Protein AF-A0A9W9F7W7-F1 (afdb_monomer)

pLDDT: mean 73.17, std 14.05, range [43.47, 94.06]

InterPro domains:
  IPR036259 MFS transporter superfamily [G3DSA:1.20.1250.20] (5-147)
  IPR036259 MFS transporter superfamily [SSF103473] (7-140)

Radius of gyration: 24.0 Å; Cα contacts (8 Å, |Δi|>4): 26; chains: 1; bounding box: 56×37×64 Å

Sequence (147 aa):
MKSKYLGLVGNMFPCQWMFIVFGALTVLIGISPWWILPETPVRCTWLNERERIISVQCLRDNRTGVKKNHHKKEQVLEALTNYRVWMLLFAVFCHNLTNSLQTNFGIIIEGFGYNTYQLVLLQIPVGAIMAVSMIIINFFLSSNWGQ

Solvent-accessible surface area (backbone atoms only — not comparable to full-atom values): 8990 Å² total; per-residue (Å²): 145,81,83,78,82,70,75,83,63,68,102,64,56,74,66,57,55,52,52,51,55,54,48,53,51,50,51,57,58,66,51,47,46,78,78,73,54,59,98,38,80,89,61,43,89,88,57,54,77,70,56,43,52,53,52,53,52,51,38,61,72,68,63,60,64,77,85,66,96,62,91,55,66,63,60,55,54,52,50,72,71,34,67,69,50,54,52,50,52,52,54,50,51,54,50,52,52,53,52,54,51,64,69,47,49,59,59,57,48,42,73,74,73,49,58,74,69,61,52,56,60,56,48,52,59,53,52,51,52,52,54,53,50,50,52,53,52,51,53,52,49,53,73,73,66,72,122

Foldseek 3Di:
DPPPVPPPPPPDDPVVVVCVVVVVVVVVVVVVCVVVPDPDLVPDPPDDPVRSVVVVVVCVVVVVDDPDVDPDVVVVVVLVPDPVNVVVVVVVVVVVVVVVVVVCVLVVVVVVVDDSVVSVVVVVVVVVVVVVVVVVVVVVCCVPVVD

Mean predicted aligned error: 13.55 Å

Organism: NCBI:txid1131581

Secondary structure (DSSP, 8-state):
--SSSSSSS-S--HHHHHHHHHHHHHHHHHHHHHHH--SSTTT-SSS-HHHHHHHHHHHHHTT-----SS--HHHHHHHHH-HHHHHHHHHHHHHHHHHHHHHHHHHHHHHTT--HHHHHHHHHHHHHHHHHHHHHHHHHHHHHH--

Structure (mmCIF, N/CA/C/O backbone):
data_AF-A0A9W9F7W7-F1
#
_entry.id   AF-A0A9W9F7W7-F1
#
loop_
_atom_site.group_PDB
_atom_site.id
_atom_site.type_symbol
_atom_site.label_atom_id
_atom_site.label_alt_id
_atom_site.label_comp_id
_atom_site.label_asym_id
_atom_site.label_entity_id
_atom_site.label_seq_id
_atom_site.pdbx_PDB_ins_code
_atom_site.Cartn_x
_atom_site.Cartn_y
_atom_site.Cartn_z
_atom_site.occupancy
_atom_site.B_iso_or_equiv
_atom_site.auth_seq_id
_atom_site.auth_comp_id
_atom_site.auth_asym_id
_atom_site.auth_atom_id
_atom_site.pdbx_PDB_model_num
ATOM 1 N N . MET A 1 1 ? 13.216 -8.547 -42.375 1.00 43.94 1 MET A N 1
ATOM 2 C CA . MET A 1 1 ? 11.836 -8.801 -42.861 1.00 43.94 1 MET A CA 1
ATOM 3 C C . MET A 1 1 ? 10.764 -8.496 -41.785 1.00 43.94 1 MET A C 1
ATOM 5 O O . MET A 1 1 ? 9.799 -9.231 -41.664 1.00 43.94 1 MET A O 1
ATOM 9 N N . LYS A 1 2 ? 10.903 -7.406 -40.999 1.00 47.75 2 LYS A N 1
ATOM 10 C CA . LYS A 1 2 ? 9.986 -7.033 -39.887 1.00 47.75 2 LYS A CA 1
ATOM 11 C C . LYS A 1 2 ? 9.326 -5.649 -40.058 1.00 47.75 2 LYS A C 1
ATOM 13 O O . LYS A 1 2 ? 8.662 -5.164 -39.156 1.00 47.75 2 LYS A O 1
ATOM 18 N N . SER A 1 3 ? 9.517 -5.015 -41.217 1.00 50.88 3 SER A N 1
ATOM 19 C CA . SER A 1 3 ? 9.228 -3.586 -41.431 1.00 50.88 3 SER A CA 1
ATOM 20 C C . SER A 1 3 ? 7.843 -3.281 -42.024 1.00 50.88 3 SER A C 1
ATOM 22 O O . SER A 1 3 ? 7.540 -2.116 -42.243 1.00 50.88 3 SER A O 1
ATOM 24 N N . LYS A 1 4 ? 7.011 -4.286 -42.333 1.00 48.84 4 LYS A N 1
ATOM 25 C CA . LYS A 1 4 ? 5.758 -4.076 -43.094 1.00 48.84 4 LYS A CA 1
ATOM 26 C C . LYS A 1 4 ? 4.455 -4.250 -42.310 1.00 48.84 4 LYS A C 1
ATOM 28 O O . LYS A 1 4 ? 3.411 -3.885 -42.829 1.00 48.84 4 LYS A O 1
ATOM 33 N N . TYR A 1 5 ? 4.499 -4.718 -41.064 1.00 49.88 5 TYR A N 1
ATOM 34 C CA . TYR A 1 5 ? 3.297 -4.824 -40.217 1.00 49.88 5 TYR A CA 1
ATOM 35 C C . TYR A 1 5 ? 3.074 -3.588 -39.327 1.00 49.88 5 TYR A C 1
ATOM 37 O O . TYR A 1 5 ? 2.106 -3.522 -38.580 1.00 49.88 5 TYR A O 1
ATOM 45 N N . LEU A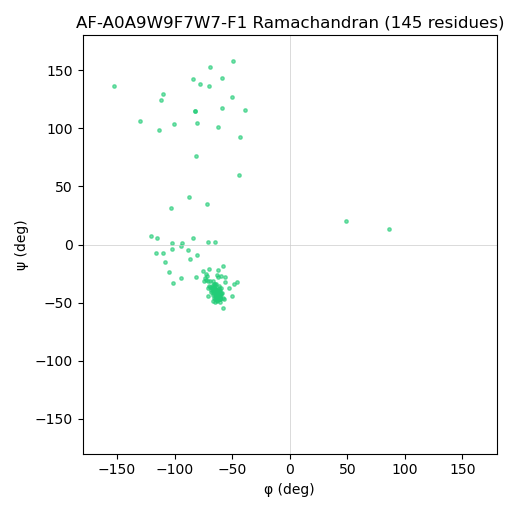 1 6 ? 3.956 -2.591 -39.440 1.00 54.19 6 LEU A N 1
ATOM 46 C CA . LEU A 1 6 ? 3.991 -1.366 -38.637 1.00 54.19 6 LEU A CA 1
ATOM 47 C C . LEU A 1 6 ? 3.425 -0.152 -39.408 1.00 54.19 6 LEU A C 1
ATOM 49 O O . LEU A 1 6 ? 3.931 0.955 -39.282 1.00 54.19 6 LEU A O 1
ATOM 53 N N . GLY A 1 7 ? 2.452 -0.379 -40.297 1.00 48.84 7 GLY A N 1
ATOM 54 C CA . GLY A 1 7 ? 1.859 0.658 -41.158 1.00 48.84 7 GLY A CA 1
ATOM 55 C C . GLY A 1 7 ? 0.370 0.930 -40.917 1.00 48.84 7 GLY A C 1
ATOM 56 O O . GLY A 1 7 ? -0.168 1.862 -41.499 1.00 48.84 7 GLY A O 1
ATOM 57 N N . LEU A 1 8 ? -0.302 0.131 -40.077 1.00 56.25 8 LEU A N 1
ATOM 58 C CA . LEU A 1 8 ? -1.730 0.301 -39.748 1.00 56.25 8 LEU A CA 1
ATOM 59 C C . LEU A 1 8 ? -1.967 0.815 -38.325 1.00 56.25 8 LEU A C 1
ATOM 61 O O . LEU A 1 8 ? -3.047 1.307 -38.014 1.00 56.25 8 LEU A O 1
ATOM 65 N N . VAL A 1 9 ? -0.946 0.744 -37.475 1.00 56.75 9 VAL A N 1
ATOM 66 C CA . VAL A 1 9 ? -0.945 1.380 -36.165 1.00 56.75 9 VAL A CA 1
ATOM 67 C C . VAL A 1 9 ? -0.138 2.654 -36.334 1.00 56.75 9 VAL A C 1
ATOM 69 O O . VAL A 1 9 ? 1.075 2.591 -36.521 1.00 56.75 9 VAL A O 1
ATOM 72 N N . GLY A 1 10 ? -0.835 3.789 -36.402 1.00 53.28 10 GLY A N 1
ATOM 73 C CA . GLY A 1 10 ? -0.240 5.102 -36.630 1.00 53.28 10 GLY A CA 1
ATOM 74 C C . GLY A 1 10 ? 0.942 5.377 -35.702 1.00 53.28 10 GLY A C 1
ATOM 75 O O . GLY A 1 10 ? 1.062 4.753 -34.654 1.00 53.28 10 GLY A O 1
ATOM 76 N N . ASN A 1 11 ? 1.792 6.308 -36.134 1.00 55.12 11 ASN A N 1
ATOM 77 C CA . ASN A 1 11 ? 3.006 6.869 -35.528 1.00 55.12 11 ASN A CA 1
ATOM 78 C C . ASN A 1 11 ? 2.904 7.214 -34.018 1.00 55.12 11 ASN A C 1
ATOM 80 O O . ASN A 1 11 ? 3.040 8.367 -33.618 1.00 55.12 11 ASN A O 1
ATOM 84 N N . MET A 1 12 ? 2.612 6.227 -33.178 1.00 57.16 12 MET A N 1
ATOM 85 C CA . MET A 1 12 ? 2.372 6.354 -31.751 1.00 57.16 12 MET A CA 1
ATOM 86 C C . MET A 1 12 ? 3.520 5.671 -31.031 1.00 57.16 12 MET A C 1
ATOM 88 O O . MET A 1 12 ? 3.824 4.499 -31.267 1.00 57.16 12 MET A O 1
ATOM 92 N N . PHE A 1 13 ? 4.175 6.424 -30.157 1.00 66.62 13 PHE A N 1
ATOM 93 C CA . PHE A 1 13 ? 5.291 5.921 -29.375 1.00 66.62 13 PHE A CA 1
ATOM 94 C C . PHE A 1 13 ? 4.833 4.716 -28.533 1.00 66.62 13 PHE A C 1
ATOM 96 O O . PHE A 1 13 ? 3.719 4.746 -28.000 1.00 66.62 13 PHE A O 1
ATOM 103 N N . PRO A 1 14 ? 5.675 3.681 -28.346 1.00 71.19 14 PRO A N 1
ATOM 104 C CA . PRO A 1 14 ? 5.346 2.511 -27.523 1.00 71.19 14 PRO A CA 1
ATOM 105 C C . PRO A 1 14 ? 4.773 2.872 -26.142 1.00 71.19 14 PRO A C 1
ATOM 107 O O . PRO A 1 14 ? 3.858 2.214 -25.652 1.00 71.19 14 PRO A O 1
ATOM 110 N N . CYS A 1 15 ? 5.240 3.978 -25.555 1.00 67.81 15 CYS A N 1
ATOM 111 C CA . CYS A 1 15 ? 4.757 4.494 -24.277 1.00 67.81 15 CYS A CA 1
ATOM 112 C C . CYS A 1 15 ? 3.264 4.862 -24.302 1.00 67.81 15 CYS A C 1
ATOM 114 O O . CYS A 1 15 ? 2.548 4.573 -23.349 1.00 67.81 15 CYS A O 1
ATOM 116 N N . GLN A 1 16 ? 2.765 5.455 -25.391 1.00 79.06 16 GLN A N 1
ATOM 117 C CA . GLN A 1 16 ? 1.356 5.857 -25.511 1.00 79.06 16 GLN A CA 1
ATOM 118 C C . GLN A 1 16 ? 0.427 4.639 -25.506 1.00 79.06 16 GLN A C 1
ATOM 120 O O . GLN A 1 16 ? -0.626 4.665 -24.874 1.00 79.06 16 GLN A O 1
ATOM 125 N N . TRP A 1 17 ? 0.850 3.547 -26.146 1.00 81.12 17 TRP A N 1
ATOM 126 C CA . TRP A 1 17 ? 0.110 2.287 -26.147 1.00 81.12 17 TRP A CA 1
ATOM 127 C C . TRP A 1 17 ? 0.003 1.669 -24.754 1.00 81.12 17 TRP A C 1
ATOM 129 O O . TRP A 1 17 ? -1.079 1.226 -24.369 1.00 81.12 17 TRP A O 1
ATOM 139 N N . MET A 1 18 ? 1.084 1.696 -23.968 1.00 80.38 18 MET A N 1
ATOM 140 C CA . MET A 1 18 ? 1.053 1.205 -22.586 1.00 80.38 18 MET A CA 1
ATOM 141 C C . MET A 1 18 ? 0.049 2.007 -21.745 1.00 80.38 18 MET A C 1
ATOM 143 O O . MET A 1 18 ? -0.805 1.414 -21.089 1.00 80.38 18 MET A O 1
ATOM 147 N N . PHE A 1 19 ? 0.067 3.341 -21.828 1.00 84.19 19 PHE A N 1
ATOM 148 C CA . PHE A 1 19 ? -0.879 4.183 -21.087 1.00 84.19 19 PHE A CA 1
ATOM 149 C C . PHE A 1 19 ? -2.343 3.935 -21.466 1.00 84.19 19 PHE A C 1
ATOM 151 O O . PHE A 1 19 ? -3.192 3.896 -20.579 1.00 84.19 19 PHE A O 1
ATOM 158 N N . ILE A 1 20 ? -2.650 3.733 -22.751 1.00 89.19 20 ILE A N 1
ATOM 159 C CA . ILE A 1 20 ? -4.026 3.468 -23.202 1.00 89.19 20 ILE A CA 1
ATOM 160 C C . ILE A 1 20 ? -4.530 2.129 -22.653 1.00 89.19 20 ILE A C 1
ATOM 162 O O . ILE A 1 20 ? -5.639 2.064 -22.123 1.00 89.19 20 ILE A O 1
ATOM 166 N N . VAL A 1 21 ? -3.718 1.070 -22.730 1.00 89.50 21 VAL A N 1
ATOM 167 C CA . VAL A 1 21 ? -4.109 -0.267 -22.257 1.00 89.50 21 VAL A CA 1
ATOM 168 C C . VAL A 1 21 ? -4.285 -0.287 -20.735 1.00 89.50 21 VAL A C 1
ATOM 170 O O . VAL A 1 21 ? -5.323 -0.734 -20.243 1.00 89.50 21 VAL A O 1
ATOM 173 N N . PHE A 1 22 ? -3.317 0.240 -19.979 1.00 90.00 22 PHE A N 1
ATOM 174 C CA . PHE A 1 22 ? -3.410 0.297 -18.516 1.00 90.00 22 PHE A CA 1
ATOM 175 C C . PHE A 1 22 ? -4.513 1.251 -18.039 1.00 90.00 22 PHE A C 1
ATOM 177 O O . PHE A 1 22 ? -5.212 0.946 -17.072 1.00 90.00 22 PHE A O 1
ATOM 184 N N . GLY A 1 23 ? -4.719 2.374 -18.731 1.00 90.56 23 GLY A N 1
ATOM 185 C CA . GLY A 1 23 ? -5.799 3.316 -18.441 1.00 90.56 23 GLY A CA 1
ATOM 186 C C . GLY A 1 23 ? -7.177 2.684 -18.630 1.00 90.56 23 GLY A C 1
ATOM 187 O O . GLY A 1 23 ? -8.006 2.746 -17.724 1.00 90.56 23 GLY A O 1
ATOM 188 N N . ALA A 1 24 ? -7.403 1.999 -19.754 1.00 92.75 24 ALA A N 1
ATOM 189 C CA . ALA A 1 24 ? -8.659 1.297 -20.014 1.00 92.75 24 ALA A CA 1
ATOM 190 C C . ALA A 1 24 ? -8.934 0.199 -18.973 1.00 92.75 24 ALA A C 1
ATOM 192 O O . ALA A 1 24 ? -10.044 0.113 -18.449 1.00 92.75 24 ALA A O 1
ATOM 193 N N . LEU A 1 25 ? -7.918 -0.592 -18.610 1.00 93.44 25 LEU A N 1
ATOM 194 C CA . LEU A 1 25 ? -8.041 -1.609 -17.564 1.00 93.44 25 LEU A CA 1
ATOM 195 C C . LEU A 1 25 ? -8.412 -0.989 -16.208 1.00 93.44 25 LEU A C 1
ATOM 197 O O . LEU A 1 25 ? -9.294 -1.493 -15.517 1.00 93.44 25 LEU A O 1
ATOM 201 N N . THR A 1 26 ? -7.779 0.128 -15.848 1.00 91.50 26 THR A N 1
ATOM 202 C CA . THR A 1 26 ? -8.046 0.827 -14.583 1.00 91.50 26 THR A CA 1
ATOM 203 C C . THR A 1 26 ? -9.468 1.380 -14.536 1.00 91.50 26 THR A C 1
ATOM 205 O O . THR A 1 26 ? -10.113 1.298 -13.496 1.00 91.50 26 THR A O 1
ATOM 208 N N . VAL A 1 27 ? -9.994 1.888 -15.655 1.00 92.62 27 VAL A N 1
ATOM 209 C CA . VAL A 1 27 ? -11.390 2.346 -15.752 1.00 92.62 27 VAL A CA 1
ATOM 210 C C . VAL A 1 27 ? -12.363 1.183 -15.553 1.00 92.62 27 VAL A C 1
ATOM 212 O O . VAL A 1 27 ? -13.307 1.312 -14.778 1.00 92.62 27 VAL A O 1
ATOM 215 N N . LEU A 1 28 ? -12.114 0.029 -16.178 1.00 91.00 28 LEU A N 1
ATOM 216 C CA . LEU A 1 28 ? -12.952 -1.164 -15.999 1.00 91.00 28 LEU A CA 1
ATOM 217 C C . LEU A 1 28 ? -12.954 -1.638 -14.542 1.00 91.00 28 LEU A C 1
ATOM 219 O O . LEU A 1 28 ? -14.016 -1.879 -13.965 1.00 91.00 28 LEU A O 1
ATOM 223 N N . ILE A 1 29 ? -11.770 -1.713 -13.928 1.00 89.25 29 ILE A N 1
ATOM 224 C CA . ILE A 1 29 ? -11.639 -2.081 -12.518 1.00 89.25 29 ILE A CA 1
ATOM 225 C C . ILE A 1 29 ? -12.306 -1.027 -11.635 1.00 89.25 29 ILE A C 1
ATOM 227 O O . ILE A 1 29 ? -13.017 -1.411 -10.723 1.00 89.25 29 ILE A O 1
ATOM 231 N N . GLY A 1 30 ? -12.160 0.270 -11.909 1.00 86.81 30 GLY A N 1
ATOM 232 C CA . GLY A 1 30 ? -12.754 1.356 -11.119 1.00 86.81 30 GLY A CA 1
ATOM 233 C C . GLY A 1 30 ? -14.279 1.474 -11.225 1.00 86.81 30 GLY A C 1
ATOM 234 O O . GLY A 1 30 ? -14.910 2.013 -10.318 1.00 86.81 30 GLY A O 1
ATOM 235 N N . ILE A 1 31 ? -14.888 0.938 -12.285 1.00 87.31 31 ILE A N 1
ATOM 236 C CA . ILE A 1 31 ? -16.349 0.841 -12.427 1.00 87.31 31 ILE A CA 1
ATOM 237 C C . ILE A 1 31 ? -16.897 -0.373 -11.659 1.00 87.31 31 ILE A C 1
ATOM 239 O O . ILE A 1 31 ? -18.023 -0.328 -11.169 1.00 87.31 31 ILE A O 1
ATOM 243 N N . SER A 1 32 ? -16.109 -1.438 -11.475 1.00 81.38 32 SER A N 1
ATOM 244 C CA . SER A 1 32 ? -16.574 -2.649 -10.778 1.00 81.38 32 SER A CA 1
ATOM 245 C C . SER A 1 32 ? -17.046 -2.442 -9.318 1.00 81.38 32 SER A C 1
ATOM 247 O O . SER A 1 32 ? -18.071 -3.027 -8.957 1.00 81.38 32 SER A O 1
ATOM 249 N N . PRO A 1 33 ? -16.437 -1.568 -8.479 1.00 79.19 33 PRO A N 1
ATOM 250 C CA . PRO A 1 33 ? -16.925 -1.281 -7.135 1.00 79.19 33 PRO A CA 1
ATOM 251 C C . PRO A 1 33 ? -18.315 -0.658 -7.114 1.00 79.19 33 PRO A C 1
ATOM 253 O O . PRO A 1 33 ? -19.037 -0.891 -6.155 1.00 79.19 33 PRO A O 1
ATOM 256 N N . TRP A 1 34 ? -18.727 0.074 -8.155 1.00 71.44 34 TRP A N 1
ATOM 257 C CA . TRP A 1 34 ? -20.081 0.639 -8.216 1.00 71.44 34 TRP A CA 1
ATOM 258 C C . TRP A 1 34 ? -21.165 -0.441 -8.256 1.00 71.44 34 TRP A C 1
ATOM 260 O O . TRP A 1 34 ? -22.289 -0.196 -7.829 1.00 71.44 34 TRP A O 1
ATOM 270 N N . TRP A 1 35 ? -20.835 -1.634 -8.755 1.00 68.75 35 TRP A N 1
ATOM 271 C CA . TRP A 1 35 ? -21.754 -2.770 -8.800 1.00 68.75 35 TRP A CA 1
ATOM 272 C C . TRP A 1 35 ? -21.607 -3.698 -7.589 1.00 68.75 35 TRP A C 1
ATOM 274 O O . TRP A 1 35 ? -22.580 -4.336 -7.192 1.00 68.75 35 TRP A O 1
ATOM 284 N N . ILE A 1 36 ? -20.409 -3.782 -6.999 1.00 67.06 36 ILE A N 1
ATOM 285 C CA . ILE A 1 36 ? -20.075 -4.783 -5.970 1.00 67.06 36 ILE A CA 1
ATOM 286 C C . ILE A 1 36 ? -20.103 -4.202 -4.543 1.00 67.06 36 ILE A C 1
ATOM 288 O O . ILE A 1 36 ? -20.460 -4.915 -3.606 1.00 67.06 36 ILE A O 1
ATOM 292 N N . LEU A 1 37 ? -19.751 -2.925 -4.346 1.00 64.06 37 LEU A N 1
ATOM 293 C CA . LEU A 1 37 ? -19.583 -2.302 -3.027 1.00 64.06 37 LEU A CA 1
ATOM 294 C C . LEU A 1 37 ? -20.647 -1.216 -2.763 1.00 64.06 37 LEU A C 1
ATOM 296 O O . LEU A 1 37 ? -20.479 -0.065 -3.164 1.00 64.06 37 LEU A O 1
ATOM 300 N N . PRO A 1 38 ? -21.729 -1.523 -2.029 1.00 59.06 38 PRO A N 1
ATOM 301 C CA . PRO A 1 38 ? -22.594 -0.492 -1.472 1.00 59.06 38 PRO A CA 1
ATOM 302 C C . PRO A 1 38 ? -21.867 0.251 -0.342 1.00 59.06 38 PRO A C 1
ATOM 304 O O . PRO A 1 38 ? -21.243 -0.347 0.532 1.00 59.06 38 PRO A O 1
ATOM 307 N N . GLU A 1 39 ? -21.983 1.578 -0.339 1.00 56.88 39 GLU A N 1
ATOM 308 C CA . GLU A 1 39 ? -21.182 2.523 0.461 1.00 56.88 39 GLU A CA 1
ATOM 309 C C . GLU A 1 39 ? -21.367 2.429 1.987 1.00 56.88 39 GLU A C 1
ATOM 311 O O . GLU A 1 39 ? -20.826 3.225 2.757 1.00 56.88 39 GLU A O 1
ATOM 316 N N . THR A 1 40 ? -22.174 1.494 2.478 1.00 55.44 40 THR A N 1
ATOM 317 C CA . THR A 1 40 ? -22.411 1.313 3.908 1.00 55.44 40 THR A CA 1
ATOM 318 C C . THR A 1 40 ? -22.783 -0.147 4.174 1.00 55.44 40 THR A C 1
ATOM 320 O O . THR A 1 40 ? -23.647 -0.669 3.469 1.00 55.44 40 THR A O 1
ATOM 323 N N . PRO A 1 41 ? -22.249 -0.802 5.226 1.00 55.00 41 PRO A N 1
ATOM 324 C CA . PRO A 1 41 ? -22.648 -2.169 5.609 1.00 55.00 41 PRO A CA 1
ATOM 325 C C . PRO A 1 41 ? -24.155 -2.294 5.918 1.00 55.00 41 PRO A C 1
ATOM 327 O O . PRO A 1 41 ? -24.733 -3.378 5.864 1.00 55.00 41 PRO A O 1
ATOM 330 N N . VAL A 1 42 ? -24.816 -1.160 6.185 1.00 54.53 42 VAL A N 1
ATOM 331 C CA . VAL A 1 42 ? -26.271 -1.030 6.373 1.00 54.53 42 VAL A CA 1
ATOM 332 C C . VAL A 1 42 ? -27.045 -1.094 5.042 1.00 54.53 42 VAL A C 1
ATOM 334 O O . VAL A 1 42 ? -28.216 -1.450 5.032 1.00 54.53 42 VAL A O 1
ATOM 337 N N . ARG A 1 43 ? -26.401 -0.786 3.908 1.00 51.72 43 ARG A N 1
ATOM 338 C CA . ARG A 1 43 ? -26.965 -0.857 2.546 1.00 51.72 43 ARG A CA 1
ATOM 339 C C . ARG A 1 43 ? -26.507 -2.085 1.750 1.00 51.72 43 ARG A C 1
ATOM 341 O O . ARG A 1 43 ? -26.921 -2.231 0.604 1.00 51.72 43 ARG A O 1
ATOM 348 N N . CYS A 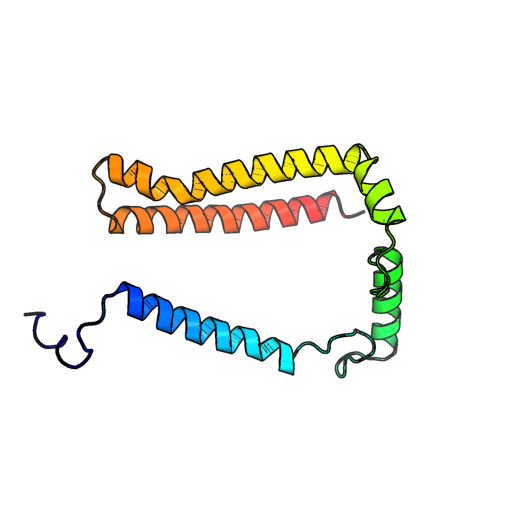1 44 ? -25.696 -2.975 2.330 1.00 57.25 44 CYS A N 1
ATOM 349 C CA . CYS A 1 44 ? -25.335 -4.239 1.686 1.00 57.25 44 CYS A CA 1
ATOM 350 C C . CYS A 1 44 ? -26.581 -5.078 1.387 1.00 57.25 44 CYS A C 1
ATOM 352 O O . CYS A 1 44 ? -27.271 -5.497 2.314 1.00 57.25 44 CYS A O 1
ATOM 354 N N . THR A 1 45 ? -26.836 -5.333 0.101 1.00 55.88 45 THR A N 1
ATOM 355 C CA . THR A 1 45 ? -27.907 -6.208 -0.409 1.00 55.88 45 THR A CA 1
ATOM 356 C C . THR A 1 45 ? -27.543 -7.696 -0.356 1.00 55.88 45 THR A C 1
ATOM 358 O O . THR A 1 45 ? -28.407 -8.538 -0.563 1.00 55.88 45 THR A O 1
ATOM 361 N N . TRP A 1 46 ? -26.281 -8.017 -0.052 1.00 59.28 46 TRP A N 1
ATOM 362 C CA . TRP A 1 46 ? -25.731 -9.378 -0.033 1.00 59.28 46 TRP A CA 1
ATOM 363 C C . TRP A 1 46 ? -25.572 -9.985 1.370 1.00 59.28 46 TRP A C 1
ATOM 365 O O . TRP A 1 46 ? -25.154 -11.132 1.480 1.00 59.28 46 TRP A O 1
ATOM 375 N N . LEU A 1 47 ? -25.863 -9.232 2.438 1.00 59.00 47 LEU A N 1
ATOM 376 C CA . LEU A 1 47 ? -25.559 -9.637 3.815 1.00 59.00 47 LEU A CA 1
ATOM 377 C C . LEU A 1 47 ? -26.838 -9.965 4.593 1.00 59.00 47 LEU A C 1
ATOM 379 O O . LEU A 1 47 ? -27.768 -9.157 4.625 1.00 59.00 47 LEU A O 1
ATOM 383 N N . ASN A 1 48 ? -26.867 -11.129 5.243 1.00 65.62 48 ASN A N 1
ATOM 384 C CA . ASN A 1 48 ? -27.997 -11.565 6.063 1.00 65.62 48 ASN A CA 1
ATOM 385 C C . ASN A 1 48 ? -28.105 -10.698 7.338 1.00 65.62 48 ASN A C 1
ATOM 387 O O . ASN A 1 48 ? -27.091 -10.209 7.842 1.00 65.62 48 ASN A O 1
ATOM 391 N N . GLU A 1 49 ? -29.303 -10.534 7.911 1.00 67.00 49 GLU A N 1
ATOM 392 C CA . GLU A 1 49 ? -29.539 -9.641 9.071 1.00 67.00 49 GLU A CA 1
ATOM 393 C C . GLU A 1 49 ? -28.578 -9.940 10.244 1.00 67.00 49 GLU A C 1
ATOM 395 O O . GLU A 1 49 ? -28.038 -9.038 10.886 1.00 67.00 49 GLU A O 1
ATOM 400 N N . ARG A 1 50 ? -28.282 -11.228 10.468 1.00 67.44 50 ARG A N 1
ATOM 401 C CA . ARG A 1 50 ? -27.359 -11.703 11.511 1.00 67.44 50 ARG A CA 1
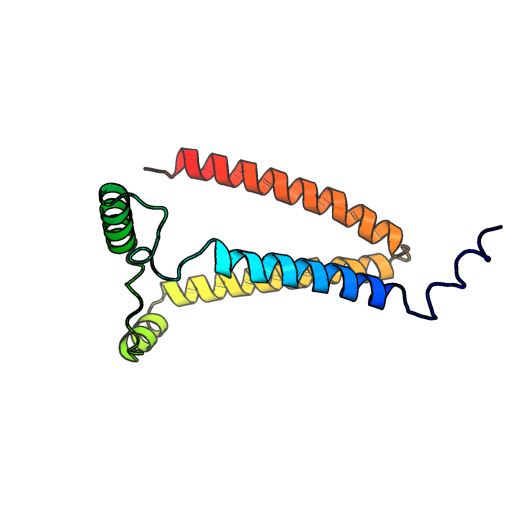ATOM 402 C C . ARG A 1 50 ? -25.899 -11.321 11.251 1.00 67.44 50 ARG A C 1
ATOM 404 O O . ARG A 1 50 ? -25.196 -10.931 12.178 1.00 67.44 50 ARG A O 1
ATOM 411 N N . GLU A 1 51 ? -25.442 -11.418 10.008 1.00 68.19 51 GLU A N 1
ATOM 412 C CA . GLU A 1 51 ? -24.072 -11.065 9.618 1.00 68.19 51 GLU A CA 1
ATOM 413 C C . GLU A 1 51 ? -23.855 -9.552 9.684 1.00 68.19 51 GLU A C 1
ATOM 415 O O . GLU A 1 51 ? -22.808 -9.098 10.143 1.00 68.19 51 GLU A O 1
ATOM 420 N N . ARG A 1 52 ? -24.884 -8.763 9.346 1.00 67.31 52 ARG A N 1
ATOM 421 C CA . ARG A 1 52 ? -24.864 -7.303 9.494 1.00 67.31 52 ARG A CA 1
ATOM 422 C C . ARG A 1 52 ? -24.638 -6.878 10.945 1.00 67.31 52 ARG A C 1
ATOM 424 O O . ARG A 1 52 ? -23.833 -5.980 11.186 1.00 67.31 52 ARG A O 1
ATOM 431 N N . ILE A 1 53 ? -25.292 -7.526 11.910 1.00 68.81 53 ILE A N 1
ATOM 432 C CA . ILE A 1 53 ? -25.119 -7.219 13.341 1.00 68.81 53 ILE A CA 1
ATOM 433 C C . ILE A 1 53 ? -23.685 -7.523 13.793 1.00 68.81 53 ILE A C 1
ATOM 435 O O . ILE A 1 53 ? -23.059 -6.688 14.446 1.00 68.81 53 ILE A O 1
ATOM 439 N N . ILE A 1 54 ? -23.139 -8.673 13.388 1.00 72.81 54 ILE A N 1
ATOM 440 C CA . ILE A 1 54 ? -21.766 -9.079 13.723 1.00 72.81 54 ILE A CA 1
ATOM 441 C C . ILE A 1 54 ? -20.749 -8.105 13.111 1.00 72.81 54 ILE A C 1
ATOM 443 O O . ILE A 1 54 ? -19.824 -7.673 13.797 1.00 72.81 54 ILE A O 1
ATOM 447 N N . SER A 1 55 ? -20.932 -7.686 11.854 1.00 66.69 55 SER A N 1
ATOM 448 C CA . SER A 1 55 ? -20.058 -6.695 11.216 1.00 66.69 55 SER A CA 1
ATOM 449 C C . SER A 1 55 ? -20.130 -5.327 11.896 1.00 66.69 55 SER A C 1
ATOM 451 O O . SER A 1 55 ? -19.098 -4.697 12.103 1.00 66.69 55 SER A O 1
ATOM 453 N N . VAL A 1 56 ? -21.319 -4.862 12.288 1.00 68.62 56 VAL A N 1
ATOM 454 C CA . VAL A 1 56 ? -21.479 -3.581 13.001 1.00 68.62 56 VAL A CA 1
ATOM 455 C C . VAL A 1 56 ? -20.836 -3.634 14.389 1.00 68.62 56 VAL A C 1
ATOM 457 O O . VAL A 1 56 ? -20.191 -2.669 14.801 1.00 68.62 56 VAL A O 1
ATOM 460 N N . GLN A 1 57 ? -20.962 -4.757 15.094 1.00 65.88 57 GLN A N 1
ATOM 461 C CA . GLN A 1 57 ? -20.310 -4.962 16.383 1.00 65.88 57 GLN A CA 1
ATOM 462 C C . GLN A 1 57 ? -18.783 -5.019 16.241 1.00 65.88 57 GLN A C 1
ATOM 464 O O . GLN A 1 57 ? -18.080 -4.321 16.962 1.00 65.88 57 GLN A O 1
ATOM 469 N N . CYS A 1 58 ? -18.270 -5.722 15.231 1.00 67.06 58 CYS A N 1
ATOM 470 C CA . CYS A 1 58 ? -16.844 -5.757 14.912 1.00 67.06 58 CYS A CA 1
ATOM 471 C C . CYS A 1 58 ? -16.291 -4.369 14.535 1.00 67.06 58 CYS A C 1
ATOM 473 O O . CYS A 1 58 ? -15.207 -3.988 14.968 1.00 67.06 58 CYS A O 1
ATOM 475 N N . LEU A 1 59 ? -17.041 -3.561 13.778 1.00 65.06 59 LEU A N 1
ATOM 476 C CA . LEU A 1 59 ? -16.658 -2.177 13.463 1.00 65.06 59 LEU A CA 1
ATOM 477 C C . LEU A 1 59 ? -16.624 -1.286 14.713 1.00 65.06 59 LEU A C 1
ATOM 479 O O . LEU A 1 59 ? -15.768 -0.407 14.831 1.00 65.06 59 LEU A O 1
ATOM 483 N N . ARG A 1 60 ? -17.539 -1.523 15.659 1.00 62.41 60 ARG A N 1
ATOM 484 C CA . ARG A 1 60 ? -17.554 -0.849 16.960 1.00 62.41 60 ARG A CA 1
ATOM 485 C C . ARG A 1 60 ? -16.339 -1.242 17.805 1.00 62.41 60 ARG A C 1
ATOM 487 O O . ARG A 1 60 ? -15.719 -0.356 18.394 1.00 62.41 60 ARG A O 1
ATOM 494 N N . ASP A 1 61 ? -15.975 -2.520 17.811 1.00 62.91 61 ASP A N 1
ATOM 495 C CA . ASP A 1 61 ? -14.837 -3.048 18.571 1.00 62.91 61 ASP A CA 1
ATOM 496 C C . ASP A 1 61 ? -13.487 -2.612 17.979 1.00 62.91 61 ASP A C 1
ATOM 498 O O . ASP A 1 61 ? -12.591 -2.207 18.718 1.00 62.91 61 ASP A O 1
ATOM 502 N N . ASN A 1 62 ? -13.369 -2.544 16.648 1.00 62.78 62 ASN A N 1
ATOM 503 C CA . ASN A 1 62 ? -12.181 -2.034 15.948 1.00 62.78 62 ASN A CA 1
ATOM 504 C C . ASN A 1 62 ? -11.990 -0.510 16.066 1.00 62.78 62 ASN A C 1
ATOM 506 O O . ASN A 1 62 ? -11.068 0.048 15.467 1.00 62.78 62 ASN A O 1
ATOM 510 N N . ARG A 1 63 ? -12.866 0.190 16.807 1.00 56.69 63 ARG A N 1
ATOM 511 C CA . ARG A 1 63 ? -12.862 1.654 17.002 1.00 56.69 63 ARG A CA 1
ATOM 512 C C . ARG A 1 63 ? -12.743 2.452 15.699 1.00 56.69 63 ARG A C 1
ATOM 514 O O . ARG A 1 63 ? -12.395 3.634 15.722 1.00 56.69 63 ARG A O 1
ATOM 521 N N . THR A 1 64 ? -13.064 1.842 14.562 1.00 54.56 64 THR A N 1
ATOM 522 C CA . THR A 1 64 ? -13.091 2.491 13.255 1.00 54.56 64 THR A CA 1
ATOM 523 C C . THR A 1 64 ? -14.428 3.209 13.186 1.00 54.56 64 THR A C 1
ATOM 525 O O . THR A 1 64 ? -15.422 2.707 12.670 1.00 54.56 64 THR A O 1
ATOM 528 N N . GLY A 1 65 ? -14.482 4.341 13.891 1.00 47.81 65 GLY A N 1
ATOM 529 C CA . GLY A 1 65 ? -15.708 5.068 14.168 1.00 47.81 65 GLY A CA 1
ATOM 530 C C . GLY A 1 65 ? -16.509 5.301 12.896 1.00 47.81 65 GLY A C 1
ATOM 531 O O . GLY A 1 65 ? -15.992 5.837 11.916 1.00 47.81 65 GLY A O 1
ATOM 532 N N . VAL A 1 66 ? -17.784 4.908 12.946 1.00 50.62 66 VAL A N 1
ATOM 533 C CA . VAL A 1 66 ? -18.821 5.274 11.979 1.00 50.62 66 VAL A CA 1
ATOM 534 C C . VAL A 1 66 ? -18.605 6.731 11.593 1.00 50.62 66 VAL A C 1
ATOM 536 O O . VAL A 1 66 ? -18.654 7.601 12.464 1.00 50.62 66 VAL A O 1
ATOM 539 N N . LYS A 1 67 ? -18.291 6.956 10.313 1.00 49.06 67 LYS A N 1
ATOM 540 C CA . LYS A 1 67 ? -17.909 8.234 9.701 1.00 49.06 67 LYS A CA 1
ATOM 541 C C . LYS A 1 67 ? -18.820 9.359 10.221 1.00 49.06 67 LYS A C 1
ATOM 543 O O . LYS A 1 67 ? -19.906 9.586 9.695 1.00 49.06 67 LYS A O 1
ATOM 548 N N . LYS A 1 68 ? -18.421 10.050 11.294 1.00 50.44 68 LYS A N 1
ATOM 549 C CA . LYS A 1 68 ? -19.129 11.242 11.768 1.00 50.44 68 LYS A CA 1
ATOM 550 C C . LYS A 1 68 ? -18.630 12.388 10.913 1.00 50.44 68 LYS A C 1
ATOM 552 O O . LYS A 1 68 ? -17.458 12.738 10.973 1.00 50.44 68 LYS A O 1
ATOM 557 N N . ASN A 1 69 ? -19.526 12.960 10.117 1.00 55.00 69 ASN A N 1
ATOM 558 C CA . ASN A 1 69 ? -19.239 14.026 9.159 1.00 55.00 69 ASN A CA 1
ATOM 559 C C . ASN A 1 69 ? -18.951 15.387 9.839 1.00 55.00 69 ASN A C 1
ATOM 561 O O . ASN A 1 69 ? -19.407 16.425 9.376 1.00 55.00 69 ASN A O 1
ATOM 565 N N . HIS A 1 70 ? -18.307 15.395 11.009 1.00 57.34 70 HIS A N 1
ATOM 566 C CA . HIS A 1 70 ? -17.975 16.585 11.791 1.00 57.34 70 HIS A CA 1
ATOM 567 C C . HIS A 1 70 ? -16.491 16.508 12.152 1.00 57.34 70 HIS A C 1
ATOM 569 O O . HIS A 1 70 ? -16.094 15.714 13.004 1.00 57.34 70 HIS A O 1
ATOM 575 N N . HIS A 1 71 ? -15.673 17.327 11.489 1.00 57.38 71 HIS A N 1
ATOM 576 C CA . HIS A 1 71 ? -14.250 17.470 11.789 1.00 57.38 71 HIS A CA 1
ATOM 577 C C . HIS A 1 71 ? -14.073 18.007 13.215 1.00 57.38 71 HIS A C 1
ATOM 579 O O . HIS A 1 71 ? -14.211 19.205 13.468 1.00 57.38 71 HIS A O 1
ATOM 585 N N . LYS A 1 72 ? -13.758 17.121 14.162 1.00 69.75 72 LYS A N 1
ATOM 586 C CA . LYS A 1 72 ? -13.401 17.520 15.522 1.00 69.75 72 LYS A CA 1
ATOM 587 C C . LYS A 1 72 ? -11.941 17.955 15.544 1.00 69.75 72 LYS A C 1
ATOM 589 O O . LYS A 1 72 ? -11.039 17.124 15.533 1.00 69.75 72 LYS A O 1
ATOM 594 N N . LYS A 1 73 ? -11.709 19.268 15.604 1.00 70.25 73 LYS A N 1
ATOM 595 C CA . LYS A 1 73 ? -10.363 19.857 15.742 1.00 70.25 73 LYS A CA 1
ATOM 596 C C . LYS A 1 73 ? -9.619 19.336 16.981 1.00 70.25 73 LYS A C 1
ATOM 598 O O . LYS A 1 73 ? -8.401 19.223 16.959 1.00 70.25 73 LYS A O 1
ATOM 603 N N . GLU A 1 74 ? -10.358 18.945 18.016 1.00 73.00 74 GLU A N 1
ATOM 604 C CA . GLU A 1 74 ? -9.829 18.305 19.225 1.00 73.00 74 GLU A CA 1
ATOM 605 C C . GLU A 1 74 ? -9.107 16.982 18.930 1.00 73.00 74 GLU A C 1
ATOM 607 O O . GLU A 1 74 ? -8.015 16.772 19.440 1.00 73.00 74 GLU A O 1
ATOM 612 N N . GLN A 1 75 ? -9.637 16.136 18.036 1.00 71.50 75 GLN A N 1
ATOM 613 C CA . GLN A 1 75 ? -8.984 14.871 17.661 1.00 71.50 75 GLN A CA 1
ATOM 614 C C . GLN A 1 75 ? -7.674 15.107 16.902 1.00 71.50 75 GLN A C 1
ATOM 616 O O . GLN A 1 75 ? -6.738 14.320 17.010 1.00 71.50 75 GLN A O 1
ATOM 621 N N . VAL A 1 76 ? -7.597 16.204 16.144 1.00 73.56 76 VAL A N 1
ATOM 622 C CA . VAL A 1 76 ? -6.376 16.599 15.432 1.00 73.56 76 VAL A CA 1
ATOM 623 C C . VAL A 1 76 ? -5.313 17.076 16.424 1.00 73.56 76 VAL A C 1
ATOM 625 O O . VAL A 1 76 ? -4.161 16.668 16.327 1.00 73.56 76 VAL A O 1
ATOM 628 N N . LEU A 1 77 ? -5.692 17.890 17.413 1.00 75.62 77 LEU A N 1
ATOM 629 C CA . LEU A 1 77 ? -4.778 18.360 18.462 1.00 75.62 77 LEU A CA 1
ATOM 630 C C . LEU A 1 77 ? -4.310 17.224 19.388 1.00 75.62 77 LEU A C 1
ATOM 632 O O . LEU A 1 77 ? -3.139 17.179 19.771 1.00 75.62 77 LEU A O 1
ATOM 636 N N . GLU A 1 78 ? -5.193 16.275 19.697 1.00 73.56 78 GLU A N 1
ATOM 637 C CA . GLU A 1 78 ? -4.864 15.079 20.475 1.00 73.56 78 GLU A CA 1
ATOM 638 C C . GLU A 1 78 ? -3.904 14.155 19.708 1.00 73.56 78 GLU A C 1
ATOM 640 O O . GLU A 1 78 ? -2.931 13.660 20.278 1.00 73.56 78 GLU A O 1
ATOM 645 N N . ALA A 1 79 ? -4.100 13.993 18.395 1.00 73.50 79 ALA A N 1
ATOM 646 C CA . ALA A 1 79 ? -3.183 13.239 17.543 1.00 73.50 79 ALA A CA 1
ATOM 647 C C . ALA A 1 79 ? -1.793 13.896 17.445 1.00 73.50 79 ALA A C 1
ATOM 649 O O . ALA A 1 79 ? -0.788 13.188 17.465 1.00 73.50 79 ALA A O 1
ATOM 650 N N . LEU A 1 80 ? -1.721 15.231 17.390 1.00 74.88 80 LEU A N 1
ATOM 651 C CA . LEU A 1 80 ? -0.454 15.973 17.318 1.00 74.88 80 LEU A CA 1
ATOM 652 C C . LEU A 1 80 ? 0.340 15.957 18.631 1.00 74.88 80 LEU A C 1
ATOM 654 O O . LEU A 1 80 ? 1.564 16.048 18.601 1.00 74.88 80 LEU A O 1
ATOM 658 N N . THR A 1 81 ? -0.322 15.819 19.779 1.00 76.94 81 THR A N 1
ATOM 659 C CA . THR A 1 81 ? 0.359 15.758 21.087 1.00 76.94 81 THR A CA 1
ATOM 660 C C . THR A 1 81 ? 0.799 14.332 21.447 1.00 76.94 81 THR A C 1
ATOM 662 O O . THR A 1 81 ? 1.592 14.120 22.364 1.00 76.94 81 THR A O 1
ATOM 665 N N . ASN A 1 82 ? 0.322 13.317 20.722 1.00 84.88 82 ASN A N 1
ATOM 666 C CA . ASN A 1 82 ? 0.600 11.924 21.045 1.00 84.88 82 ASN A CA 1
ATOM 667 C C . ASN A 1 82 ? 1.969 11.465 20.511 1.00 84.88 82 ASN A C 1
ATOM 669 O O . ASN A 1 82 ? 2.182 11.332 19.307 1.00 84.88 82 ASN A O 1
ATOM 673 N N . TYR A 1 83 ? 2.890 11.129 21.416 1.00 83.06 83 TYR A N 1
ATOM 674 C CA . TYR A 1 83 ? 4.236 10.649 21.077 1.00 83.06 83 TYR A CA 1
ATOM 675 C C . TYR A 1 83 ? 4.250 9.403 20.172 1.00 83.06 83 TYR A C 1
ATOM 677 O O . TYR A 1 83 ? 5.121 9.266 19.312 1.00 83.06 83 TYR A O 1
ATOM 685 N N . ARG A 1 84 ? 3.255 8.512 20.293 1.00 82.81 84 ARG A N 1
ATOM 686 C CA . ARG A 1 84 ? 3.153 7.322 19.429 1.00 82.81 84 ARG A CA 1
ATOM 687 C C . ARG A 1 84 ? 2.892 7.696 17.970 1.00 82.81 84 ARG A C 1
ATOM 689 O O . ARG A 1 84 ? 3.398 7.031 17.073 1.00 82.81 84 ARG A O 1
ATOM 696 N N . VAL A 1 85 ? 2.138 8.769 17.729 1.00 87.19 85 VAL A N 1
ATOM 697 C CA . VAL A 1 85 ? 1.858 9.267 16.374 1.00 87.19 85 VAL A CA 1
ATOM 698 C C . VAL A 1 85 ? 3.131 9.824 15.741 1.00 87.19 85 VAL A C 1
ATOM 700 O O . VAL A 1 85 ? 3.397 9.538 14.577 1.00 87.19 85 VAL A O 1
ATOM 703 N N . TRP A 1 86 ? 3.970 10.522 16.511 1.00 88.81 86 TRP A N 1
ATOM 704 C CA . TRP A 1 86 ? 5.275 10.998 16.042 1.00 88.81 86 TRP A CA 1
ATOM 705 C C . TRP A 1 86 ? 6.234 9.860 15.679 1.00 88.81 86 TRP A C 1
ATOM 707 O O . TRP A 1 86 ? 6.890 9.929 14.639 1.00 88.81 86 TRP A O 1
ATOM 717 N N . M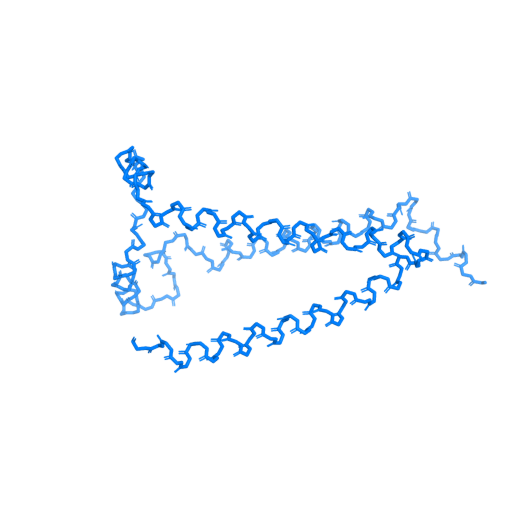ET A 1 87 ? 6.277 8.786 16.475 1.00 88.62 87 MET A N 1
ATOM 718 C CA . MET A 1 87 ? 7.056 7.593 16.121 1.00 88.62 87 MET A CA 1
ATOM 719 C C . MET A 1 87 ? 6.574 6.952 14.815 1.00 88.62 87 MET A C 1
ATOM 721 O O . MET A 1 87 ? 7.389 6.595 13.967 1.00 88.62 87 MET A O 1
ATOM 725 N N . LEU A 1 88 ? 5.255 6.815 14.640 1.00 89.19 88 LEU A N 1
ATOM 726 C CA . LEU A 1 88 ? 4.674 6.264 13.414 1.00 89.19 88 LEU A CA 1
ATOM 727 C C . LEU A 1 88 ? 4.977 7.152 12.204 1.00 89.19 88 LEU A C 1
ATOM 729 O O . LEU A 1 88 ? 5.334 6.634 11.151 1.00 89.19 88 LEU A O 1
ATOM 733 N N . LEU A 1 89 ? 4.899 8.476 12.361 1.00 91.00 89 LEU A N 1
ATOM 734 C CA . LEU A 1 89 ? 5.282 9.437 11.326 1.00 91.00 89 LEU A CA 1
ATOM 735 C C . LEU A 1 89 ? 6.732 9.239 10.888 1.00 91.00 89 LEU A C 1
ATOM 737 O O . LEU A 1 89 ? 7.003 9.166 9.692 1.00 91.00 89 LEU A O 1
ATOM 741 N N . PHE A 1 90 ? 7.651 9.096 11.844 1.00 92.81 90 PHE A N 1
ATOM 742 C CA . PHE A 1 90 ? 9.057 8.847 11.546 1.00 92.81 90 PHE A CA 1
ATOM 743 C C . PHE A 1 90 ? 9.271 7.495 10.851 1.00 92.81 90 PHE A C 1
ATOM 745 O O . PHE A 1 90 ? 9.968 7.424 9.841 1.00 92.81 90 PHE A O 1
ATOM 752 N N . ALA A 1 91 ? 8.614 6.433 11.323 1.00 92.50 91 ALA A N 1
ATOM 753 C CA . ALA A 1 91 ? 8.691 5.112 10.702 1.00 92.50 91 ALA A CA 1
ATOM 754 C C . ALA A 1 91 ? 8.179 5.125 9.250 1.00 92.50 91 ALA A C 1
ATOM 756 O O . ALA A 1 91 ? 8.829 4.592 8.349 1.00 92.50 91 ALA A O 1
ATOM 757 N N . VAL A 1 92 ? 7.043 5.782 9.004 1.00 93.31 92 VAL A N 1
ATOM 758 C CA . VAL A 1 92 ? 6.472 5.940 7.660 1.00 93.31 92 VAL A CA 1
ATOM 759 C C . VAL A 1 92 ? 7.369 6.816 6.788 1.00 93.31 92 VAL A C 1
ATOM 761 O O . VAL A 1 92 ? 7.554 6.514 5.611 1.00 93.31 92 VAL A O 1
ATOM 764 N N . PHE A 1 93 ? 7.972 7.867 7.339 1.00 93.50 93 PHE A N 1
ATOM 765 C CA . PHE A 1 93 ? 8.922 8.706 6.614 1.00 93.50 93 PHE A CA 1
ATOM 766 C C . PHE A 1 93 ? 10.143 7.901 6.145 1.00 93.50 93 PHE A C 1
ATOM 768 O O . PHE A 1 93 ? 10.468 7.916 4.956 1.00 93.50 93 PHE A O 1
ATOM 775 N N . CYS A 1 94 ? 10.762 7.122 7.037 1.00 94.06 94 CYS A N 1
ATOM 776 C CA . CYS A 1 94 ? 11.858 6.220 6.679 1.00 94.06 94 CYS A CA 1
ATOM 777 C C . CYS A 1 94 ? 11.434 5.194 5.617 1.00 94.06 94 CYS A C 1
ATOM 779 O O . CYS A 1 94 ? 12.173 4.959 4.664 1.00 94.06 94 CYS A O 1
ATOM 781 N N . HIS A 1 95 ? 10.229 4.631 5.732 1.00 92.25 95 HIS A N 1
ATOM 782 C CA . HIS A 1 95 ? 9.702 3.691 4.744 1.00 92.25 95 HIS A CA 1
ATOM 783 C C . HIS A 1 95 ? 9.554 4.318 3.346 1.00 92.25 95 HIS A C 1
ATOM 785 O O . HIS A 1 95 ? 9.962 3.720 2.349 1.00 92.25 95 HIS A O 1
ATOM 791 N N . ASN A 1 96 ? 9.019 5.540 3.261 1.00 91.81 96 ASN A N 1
ATOM 792 C CA . ASN A 1 96 ? 8.879 6.254 1.988 1.00 91.81 96 ASN A CA 1
ATOM 793 C C . ASN A 1 96 ? 10.239 6.593 1.360 1.00 91.81 96 ASN A C 1
ATOM 795 O O . ASN A 1 96 ? 10.385 6.541 0.135 1.00 91.81 96 ASN A O 1
ATOM 799 N N . LEU A 1 97 ? 11.253 6.884 2.181 1.00 91.12 97 LEU A N 1
ATOM 800 C CA . LEU A 1 97 ? 12.619 7.091 1.704 1.00 91.12 97 LEU A CA 1
ATOM 801 C C . LEU A 1 97 ? 13.170 5.818 1.042 1.00 91.12 97 LEU A C 1
ATOM 803 O O . LEU A 1 97 ? 13.692 5.880 -0.070 1.00 91.12 97 LEU A O 1
ATOM 807 N N . THR A 1 98 ? 12.989 4.652 1.668 1.00 89.50 98 THR A N 1
ATOM 808 C CA . THR A 1 98 ? 13.385 3.361 1.081 1.00 89.50 98 THR A CA 1
ATOM 809 C C . THR A 1 98 ? 12.629 3.064 -0.216 1.00 89.50 98 THR A C 1
ATOM 811 O O . THR A 1 98 ? 13.232 2.614 -1.189 1.00 89.50 98 THR A O 1
ATOM 814 N N . ASN A 1 99 ? 11.328 3.360 -0.272 1.00 88.12 99 ASN A N 1
ATOM 815 C CA . ASN A 1 99 ? 10.522 3.172 -1.482 1.00 88.12 99 ASN A CA 1
ATOM 816 C C . ASN A 1 99 ? 11.009 4.053 -2.653 1.00 88.12 99 ASN A C 1
ATOM 818 O O . ASN A 1 99 ? 11.113 3.598 -3.795 1.00 88.12 99 ASN A O 1
ATOM 822 N N . SER A 1 100 ? 11.399 5.293 -2.350 1.00 83.75 100 SER A N 1
ATOM 823 C CA . SER A 1 100 ? 11.972 6.217 -3.333 1.00 83.75 100 SER A CA 1
ATOM 824 C C . SER A 1 100 ? 13.291 5.689 -3.901 1.00 83.75 100 SER A C 1
ATOM 826 O O . SER A 1 100 ? 13.517 5.769 -5.108 1.00 83.75 100 SER A O 1
ATOM 828 N N . LEU A 1 101 ? 14.142 5.090 -3.063 1.00 83.50 101 LEU A N 1
ATOM 829 C CA . LEU A 1 101 ? 15.369 4.438 -3.521 1.00 83.50 101 LEU A CA 1
ATOM 830 C C . LEU A 1 101 ? 15.053 3.253 -4.440 1.00 83.50 101 LEU A C 1
ATOM 832 O O . LEU A 1 101 ? 15.602 3.210 -5.537 1.00 83.50 101 LEU A O 1
ATOM 836 N N . GLN A 1 102 ? 14.118 2.370 -4.050 1.00 81.56 102 GLN A N 1
ATOM 837 C CA . GLN A 1 102 ? 13.687 1.204 -4.845 1.00 81.56 102 GLN A CA 1
ATOM 838 C C . GLN A 1 102 ? 13.330 1.590 -6.291 1.00 81.56 102 GLN A C 1
ATOM 840 O O . GLN A 1 102 ? 13.751 0.932 -7.240 1.00 81.56 102 GLN A O 1
ATOM 845 N N . THR A 1 103 ? 12.593 2.689 -6.458 1.00 78.62 103 THR A N 1
ATOM 846 C CA . THR A 1 103 ? 12.131 3.169 -7.770 1.00 78.62 103 THR A CA 1
ATOM 847 C C . THR A 1 103 ? 13.277 3.696 -8.643 1.00 78.62 103 THR A C 1
ATOM 849 O O . THR A 1 103 ? 13.250 3.545 -9.863 1.00 78.62 103 THR A O 1
ATOM 852 N N . ASN A 1 104 ? 14.324 4.264 -8.037 1.00 78.62 104 ASN A N 1
ATOM 853 C CA . ASN A 1 104 ? 15.466 4.840 -8.752 1.00 78.62 104 ASN A CA 1
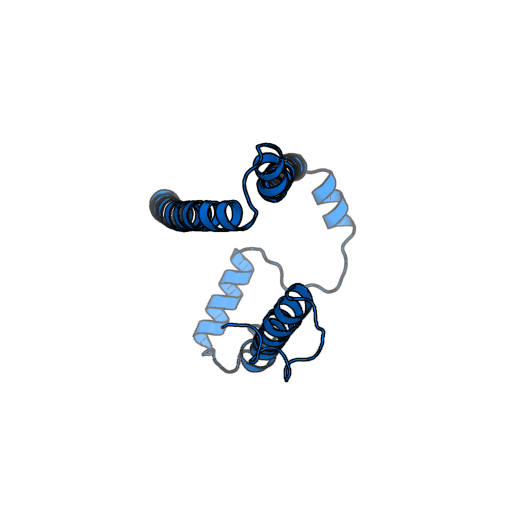ATOM 854 C C . ASN A 1 104 ? 16.595 3.834 -9.047 1.00 78.62 104 ASN A C 1
ATOM 856 O O . ASN A 1 104 ? 17.534 4.175 -9.768 1.00 78.62 104 ASN A O 1
ATOM 860 N N . PHE A 1 105 ? 16.510 2.584 -8.570 1.00 71.06 105 PHE A N 1
ATOM 861 C CA . PHE A 1 105 ? 17.511 1.552 -8.893 1.00 71.06 105 PHE A CA 1
ATOM 862 C C . PHE A 1 105 ? 17.630 1.271 -10.392 1.00 71.06 105 PHE A C 1
ATOM 864 O O . PHE A 1 105 ? 18.708 0.893 -10.848 1.00 71.06 105 PHE A O 1
ATOM 871 N N . GLY A 1 106 ? 16.558 1.485 -11.163 1.00 69.94 106 GLY A N 1
ATOM 872 C CA . GLY A 1 106 ? 16.604 1.360 -12.619 1.00 69.94 106 GLY A CA 1
ATOM 873 C C . GLY A 1 106 ? 17.644 2.295 -13.248 1.00 69.94 106 GLY A C 1
ATOM 874 O O . GLY A 1 106 ? 18.486 1.855 -14.020 1.00 69.94 106 GLY A O 1
ATOM 875 N N . ILE A 1 107 ? 17.672 3.560 -12.829 1.00 72.12 107 ILE A N 1
ATOM 876 C CA . ILE A 1 107 ? 18.581 4.577 -13.382 1.00 72.12 107 ILE A CA 1
ATOM 877 C C . ILE A 1 107 ? 20.040 4.285 -12.998 1.00 72.12 107 ILE A C 1
ATOM 879 O O . ILE A 1 107 ? 20.956 4.477 -13.793 1.00 72.12 107 ILE A O 1
ATOM 883 N N . ILE A 1 108 ? 20.272 3.777 -11.784 1.00 66.31 108 ILE A N 1
ATOM 884 C CA . ILE A 1 108 ? 21.619 3.442 -11.297 1.00 66.31 108 ILE A CA 1
ATOM 885 C C . ILE A 1 108 ? 22.237 2.323 -12.145 1.00 66.31 108 ILE A C 1
ATOM 887 O O . ILE A 1 108 ? 23.400 2.410 -12.529 1.00 66.31 108 ILE A O 1
ATOM 891 N N . ILE A 1 109 ? 21.459 1.289 -12.466 1.00 62.59 109 ILE A N 1
ATOM 892 C CA . ILE A 1 109 ? 21.917 0.142 -13.261 1.00 62.59 109 ILE A CA 1
ATOM 893 C C . ILE A 1 109 ? 22.057 0.515 -14.749 1.00 62.59 109 ILE A C 1
ATOM 895 O O . ILE A 1 109 ? 22.973 0.023 -15.409 1.00 62.59 109 ILE A O 1
ATOM 899 N N . GLU A 1 110 ? 21.243 1.444 -15.263 1.00 63.97 110 GLU A N 1
ATOM 900 C CA . GLU A 1 110 ? 21.482 2.070 -16.576 1.00 63.97 110 GLU A CA 1
ATOM 901 C C . GLU A 1 110 ? 22.822 2.827 -16.604 1.00 63.97 110 GLU A C 1
ATOM 903 O O . GLU A 1 110 ? 23.567 2.726 -17.579 1.00 63.97 110 GLU A O 1
ATOM 908 N N . GLY A 1 111 ? 23.200 3.492 -15.505 1.00 67.44 111 GLY A N 1
ATOM 909 C CA . GLY A 1 111 ? 24.511 4.134 -15.338 1.00 67.44 111 GLY A CA 1
ATOM 910 C C . GLY A 1 111 ? 25.710 3.173 -15.387 1.00 67.44 111 GLY A C 1
ATOM 911 O O . GLY A 1 111 ? 26.813 3.593 -15.730 1.00 67.44 111 GLY A O 1
ATOM 912 N N . PHE A 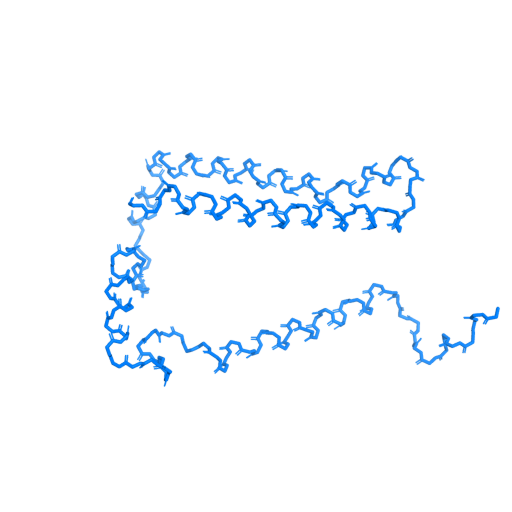1 112 ? 25.502 1.877 -15.123 1.00 65.75 112 PHE A N 1
ATOM 913 C CA . PHE A 1 112 ? 26.513 0.821 -15.283 1.00 65.75 112 PHE A CA 1
ATOM 914 C C . PHE A 1 112 ? 26.615 0.279 -16.724 1.00 65.75 112 PHE A C 1
ATOM 916 O O . PHE A 1 112 ? 27.367 -0.663 -16.971 1.00 65.75 112 PHE A O 1
ATOM 923 N N . GLY A 1 113 ? 25.888 0.866 -17.683 1.00 67.62 113 GLY A N 1
ATOM 924 C CA . GLY A 1 113 ? 25.948 0.506 -19.104 1.00 67.62 113 GLY A CA 1
ATOM 925 C C . GLY A 1 113 ? 25.033 -0.653 -19.515 1.00 67.62 113 GLY A C 1
ATOM 926 O O . GLY A 1 113 ? 25.192 -1.193 -20.610 1.00 67.62 113 GLY A O 1
ATOM 927 N N . TYR A 1 114 ? 24.080 -1.049 -18.666 1.00 62.53 114 TYR A N 1
ATOM 928 C CA . TYR A 1 114 ? 23.107 -2.101 -18.975 1.00 62.53 114 TYR A CA 1
ATOM 929 C C . TYR A 1 114 ? 21.906 -1.559 -19.763 1.00 62.53 114 TYR A C 1
ATOM 931 O O . TYR A 1 114 ? 21.419 -0.458 -19.522 1.00 62.53 114 TYR A O 1
ATOM 939 N N . ASN A 1 115 ? 21.407 -2.356 -20.712 1.00 66.88 115 ASN A N 1
ATOM 940 C CA . ASN A 1 115 ? 20.281 -1.999 -21.580 1.00 66.88 115 ASN A CA 1
ATOM 941 C C . ASN A 1 115 ? 18.941 -2.144 -20.828 1.00 66.88 115 ASN A C 1
ATOM 943 O O . ASN A 1 115 ? 18.740 -3.150 -20.145 1.00 66.88 115 ASN A O 1
ATOM 947 N N . THR A 1 116 ? 18.001 -1.203 -20.996 1.00 64.44 116 THR A N 1
ATOM 948 C CA . THR A 1 116 ? 16.688 -1.113 -20.311 1.00 64.44 116 THR A CA 1
ATOM 949 C C . THR A 1 116 ? 15.909 -2.439 -20.245 1.00 64.44 116 THR A C 1
ATOM 951 O O . THR A 1 116 ? 15.237 -2.728 -19.256 1.00 64.44 116 THR A O 1
ATOM 954 N N . TYR A 1 117 ? 16.044 -3.316 -21.244 1.00 65.75 117 TYR A N 1
ATOM 955 C CA . TYR A 1 117 ? 15.410 -4.643 -21.234 1.00 65.75 117 TYR A CA 1
ATOM 956 C C . TYR A 1 117 ? 15.951 -5.589 -20.149 1.00 65.75 117 TYR A C 1
ATOM 958 O O . TYR A 1 117 ? 15.188 -6.357 -19.563 1.00 65.75 117 TYR A O 1
ATOM 966 N N . GLN A 1 118 ? 17.253 -5.540 -19.861 1.00 66.19 118 GLN A N 1
ATOM 967 C CA . GLN A 1 118 ? 17.879 -6.367 -18.824 1.00 66.19 118 GLN A CA 1
ATOM 968 C C . GLN A 1 118 ? 17.466 -5.903 -17.424 1.00 66.19 118 GLN A C 1
ATOM 970 O O . GLN A 1 118 ? 17.298 -6.725 -16.527 1.00 66.19 118 GLN A O 1
ATOM 975 N N . LEU A 1 119 ? 17.224 -4.601 -17.259 1.00 68.81 119 LEU A N 1
ATOM 976 C CA . LEU A 1 119 ? 16.731 -4.028 -16.010 1.00 68.81 119 LEU A CA 1
ATOM 977 C C . LEU A 1 119 ? 15.328 -4.511 -15.663 1.00 68.81 119 LEU A C 1
ATOM 979 O O . LEU A 1 119 ? 15.098 -4.976 -14.550 1.00 68.81 119 LEU A O 1
ATOM 983 N N . VAL A 1 120 ? 14.400 -4.446 -16.620 1.00 71.25 120 VAL A N 1
ATOM 984 C CA . VAL A 1 120 ? 13.029 -4.937 -16.416 1.00 71.25 120 VAL A CA 1
ATOM 985 C C . VAL A 1 120 ? 13.041 -6.431 -16.091 1.00 71.25 120 VAL A C 1
ATOM 987 O O . VAL A 1 120 ? 12.327 -6.869 -15.191 1.00 71.25 120 VAL A O 1
ATOM 990 N N . LEU A 1 121 ? 13.904 -7.206 -16.756 1.00 75.19 121 LEU A N 1
ATOM 991 C CA . LEU A 1 121 ? 14.046 -8.634 -16.483 1.00 75.19 121 LEU A CA 1
ATOM 992 C C . LEU A 1 121 ? 14.571 -8.917 -15.068 1.00 75.19 121 LEU A C 1
ATOM 994 O O . LEU A 1 121 ? 14.147 -9.897 -14.466 1.00 75.19 121 LEU A O 1
ATOM 998 N N . LEU A 1 122 ? 15.443 -8.064 -14.521 1.00 76.38 122 LEU A N 1
ATOM 999 C CA . LEU A 1 122 ? 15.959 -8.187 -13.153 1.00 76.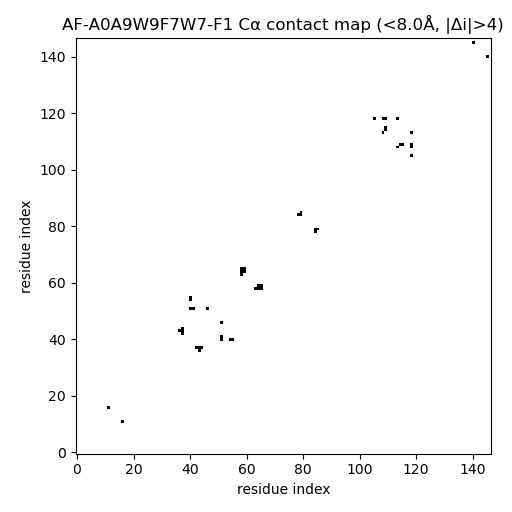38 122 LEU A CA 1
ATOM 1000 C C . LEU A 1 122 ? 14.916 -7.798 -12.091 1.00 76.38 122 LEU A C 1
ATOM 1002 O O . LEU A 1 122 ? 14.927 -8.342 -10.990 1.00 76.38 122 LEU A O 1
ATOM 1006 N N . GLN A 1 123 ? 13.982 -6.901 -12.413 1.00 78.19 123 GLN A N 1
ATOM 1007 C CA . GLN A 1 123 ? 12.915 -6.487 -11.492 1.00 78.19 123 GLN A CA 1
ATOM 1008 C C . GLN A 1 123 ? 11.841 -7.571 -11.296 1.00 78.19 123 GLN A C 1
ATOM 1010 O O . GLN A 1 123 ? 11.279 -7.683 -10.208 1.00 78.19 123 GLN A O 1
ATOM 1015 N N . ILE A 1 124 ? 11.582 -8.409 -12.307 1.00 82.75 124 ILE A N 1
ATOM 1016 C CA . ILE A 1 124 ? 10.600 -9.509 -12.229 1.00 82.75 124 ILE A CA 1
ATOM 1017 C C . ILE A 1 124 ? 10.906 -10.508 -11.088 1.00 82.75 124 ILE A C 1
ATOM 1019 O O . ILE A 1 124 ? 10.023 -10.729 -10.254 1.00 82.75 124 ILE A O 1
ATOM 1023 N N . PRO A 1 125 ? 12.111 -11.112 -10.984 1.00 85.56 125 PRO A N 1
ATOM 1024 C CA . PRO A 1 125 ? 12.423 -12.047 -9.905 1.00 85.56 125 PRO A CA 1
ATOM 1025 C C . PRO A 1 125 ? 12.473 -11.359 -8.538 1.00 85.56 125 PRO A C 1
ATOM 1027 O O . PRO A 1 125 ? 12.040 -11.950 -7.552 1.00 85.56 125 PRO A O 1
ATOM 1030 N N . VAL A 1 126 ? 12.931 -10.104 -8.470 1.00 84.19 126 VAL A N 1
ATOM 1031 C CA . VAL A 1 126 ? 12.919 -9.314 -7.227 1.00 84.19 126 VAL A CA 1
ATOM 1032 C C . VAL A 1 126 ? 11.486 -9.140 -6.717 1.00 84.19 126 VAL A C 1
ATOM 1034 O O . VAL A 1 126 ? 11.210 -9.426 -5.552 1.00 84.19 126 VAL A O 1
ATOM 1037 N N . GLY A 1 127 ? 10.550 -8.768 -7.596 1.00 84.19 127 GLY A N 1
ATOM 1038 C CA . GLY A 1 127 ? 9.131 -8.659 -7.255 1.00 84.19 127 GLY A CA 1
ATOM 1039 C C . GLY A 1 127 ? 8.515 -9.990 -6.813 1.00 84.19 127 GLY A C 1
ATOM 1040 O O . GLY A 1 127 ? 7.765 -10.027 -5.837 1.00 84.19 127 GLY A O 1
ATOM 1041 N N . ALA A 1 128 ? 8.873 -11.097 -7.471 1.00 86.62 128 ALA A N 1
ATOM 1042 C CA . ALA A 1 128 ? 8.394 -12.428 -7.100 1.00 86.62 128 ALA A CA 1
ATOM 1043 C C . ALA A 1 128 ? 8.869 -12.850 -5.697 1.00 86.62 128 ALA A C 1
ATOM 1045 O O . ALA A 1 128 ? 8.068 -13.321 -4.889 1.00 86.62 128 ALA A O 1
ATOM 1046 N N . ILE A 1 129 ? 10.147 -12.631 -5.374 1.00 89.75 129 ILE A N 1
ATOM 1047 C CA . ILE A 1 129 ? 10.710 -12.940 -4.050 1.00 89.75 129 ILE A CA 1
ATOM 1048 C C . ILE A 1 129 ? 10.060 -12.065 -2.971 1.00 89.75 129 ILE A C 1
ATOM 1050 O O . ILE A 1 129 ? 9.717 -12.563 -1.895 1.00 89.75 129 ILE A O 1
ATOM 1054 N N . MET A 1 130 ? 9.822 -10.780 -3.255 1.00 87.88 130 MET A N 1
ATOM 1055 C CA . MET A 1 130 ? 9.099 -9.890 -2.340 1.00 87.88 130 MET A CA 1
ATOM 1056 C C . MET A 1 130 ? 7.676 -10.385 -2.067 1.00 87.88 130 MET A C 1
ATOM 1058 O O . MET A 1 130 ? 7.272 -10.469 -0.911 1.00 87.88 130 MET A O 1
ATOM 1062 N N . ALA A 1 131 ? 6.928 -10.774 -3.101 1.00 88.19 131 ALA A N 1
ATOM 1063 C CA . ALA A 1 131 ? 5.568 -11.281 -2.928 1.00 88.19 131 ALA A CA 1
ATOM 1064 C C . ALA A 1 131 ? 5.534 -12.558 -2.071 1.00 88.19 131 ALA A C 1
ATOM 1066 O O . ALA A 1 131 ? 4.750 -12.654 -1.127 1.00 88.19 131 ALA A O 1
ATOM 1067 N N . VAL A 1 132 ? 6.422 -13.516 -2.352 1.00 92.00 132 VAL A N 1
ATOM 1068 C CA . VAL A 1 132 ? 6.500 -14.781 -1.604 1.00 92.00 132 VAL A CA 1
ATOM 1069 C C . VAL A 1 132 ? 6.903 -14.539 -0.150 1.00 92.00 132 VAL A C 1
ATOM 1071 O O . VAL A 1 132 ? 6.254 -15.047 0.763 1.00 92.00 132 VAL A O 1
ATOM 1074 N N . SER A 1 133 ? 7.937 -13.730 0.083 1.00 89.00 133 SER A N 1
ATOM 1075 C CA . SER A 1 133 ? 8.392 -13.414 1.441 1.00 89.00 133 SER A CA 1
ATOM 1076 C C . SER A 1 133 ? 7.322 -12.684 2.252 1.00 89.00 133 SER A C 1
ATOM 1078 O O . SER A 1 133 ? 7.118 -13.014 3.418 1.00 89.00 133 SER A O 1
ATOM 1080 N N . MET A 1 134 ? 6.573 -11.765 1.639 1.00 89.81 134 MET A N 1
ATOM 1081 C CA . MET A 1 134 ? 5.485 -11.053 2.308 1.00 89.81 134 MET A CA 1
ATOM 1082 C C . MET A 1 134 ? 4.352 -11.991 2.733 1.00 89.81 134 MET A C 1
ATOM 1084 O O . MET A 1 134 ? 3.856 -11.862 3.851 1.00 89.81 134 MET A O 1
ATOM 1088 N N . ILE A 1 135 ? 3.980 -12.966 1.899 1.00 92.06 135 ILE A N 1
ATOM 1089 C CA . ILE A 1 135 ? 2.961 -13.970 2.246 1.00 92.06 135 ILE A CA 1
ATOM 1090 C C . ILE A 1 135 ? 3.437 -14.841 3.413 1.00 92.06 135 ILE A C 1
ATOM 1092 O O . ILE A 1 135 ? 2.691 -15.042 4.370 1.00 92.06 135 ILE A O 1
ATOM 1096 N N . ILE A 1 136 ? 4.684 -15.319 3.366 1.00 91.94 136 ILE A N 1
ATOM 1097 C CA . ILE A 1 136 ? 5.254 -16.181 4.411 1.00 91.94 136 ILE A CA 1
ATOM 1098 C C . ILE A 1 136 ? 5.325 -15.439 5.748 1.00 91.94 136 ILE A C 1
ATOM 1100 O O . ILE A 1 136 ? 4.880 -15.964 6.768 1.00 91.94 136 ILE A O 1
ATOM 1104 N N . ILE A 1 137 ? 5.854 -14.213 5.749 1.00 89.56 137 ILE A N 1
ATOM 1105 C CA . ILE A 1 137 ? 5.992 -13.404 6.965 1.00 89.56 137 ILE A CA 1
ATOM 1106 C C . ILE A 1 137 ? 4.616 -13.067 7.537 1.00 89.56 137 ILE A C 1
ATOM 1108 O O . ILE A 1 137 ? 4.423 -13.175 8.745 1.00 89.56 137 ILE A O 1
ATOM 1112 N N . ASN A 1 138 ? 3.655 -12.688 6.690 1.00 88.00 138 ASN A N 1
ATOM 1113 C CA . ASN A 1 138 ? 2.302 -12.375 7.139 1.00 88.00 138 ASN A CA 1
ATOM 1114 C C . ASN A 1 138 ? 1.622 -13.602 7.762 1.00 88.00 138 ASN A C 1
ATOM 1116 O O . ASN A 1 138 ? 1.096 -13.507 8.868 1.00 88.00 138 ASN A O 1
ATOM 1120 N N . PHE A 1 139 ? 1.713 -14.765 7.110 1.00 88.38 139 PHE A N 1
ATOM 1121 C CA . PHE A 1 139 ? 1.170 -16.014 7.637 1.00 88.38 139 PHE A CA 1
ATOM 1122 C C . PHE A 1 139 ? 1.809 -16.394 8.979 1.00 88.38 139 PHE A C 1
ATOM 1124 O O . PHE A 1 139 ? 1.105 -16.694 9.943 1.00 88.38 139 PHE A O 1
ATOM 1131 N N . PHE A 1 140 ? 3.138 -16.310 9.077 1.00 88.88 140 PHE A N 1
ATOM 1132 C CA . PHE A 1 140 ? 3.868 -16.614 10.305 1.00 88.88 140 PHE A CA 1
ATOM 1133 C C . PHE A 1 140 ? 3.500 -15.652 11.443 1.00 88.88 140 PHE A C 1
ATOM 1135 O O . PHE A 1 140 ? 3.192 -16.086 12.554 1.00 88.88 140 PHE A O 1
ATOM 1142 N N . LEU A 1 141 ? 3.455 -14.347 11.163 1.00 83.81 141 LEU A N 1
ATOM 1143 C CA . LEU A 1 141 ? 3.071 -13.335 12.143 1.00 83.81 141 LEU A CA 1
ATOM 1144 C C . LEU A 1 141 ? 1.620 -13.530 12.601 1.00 83.81 141 LEU A C 1
ATOM 1146 O O . LEU A 1 141 ? 1.358 -13.528 13.801 1.00 83.81 141 LEU A O 1
ATOM 1150 N N . SER A 1 142 ? 0.694 -13.768 11.670 1.00 84.06 142 SER A N 1
ATOM 1151 C CA . SER A 1 142 ? -0.710 -14.041 11.989 1.00 84.06 142 SER A CA 1
ATOM 1152 C C . SER A 1 142 ? -0.869 -15.297 12.843 1.00 84.06 142 SER A C 1
ATOM 1154 O O . SER A 1 142 ? -1.735 -15.324 13.712 1.00 84.06 142 SER A O 1
ATOM 1156 N N . SER A 1 143 ? -0.049 -16.325 12.618 1.00 84.31 143 SER A N 1
ATOM 1157 C CA . SER A 1 143 ? -0.101 -17.562 13.40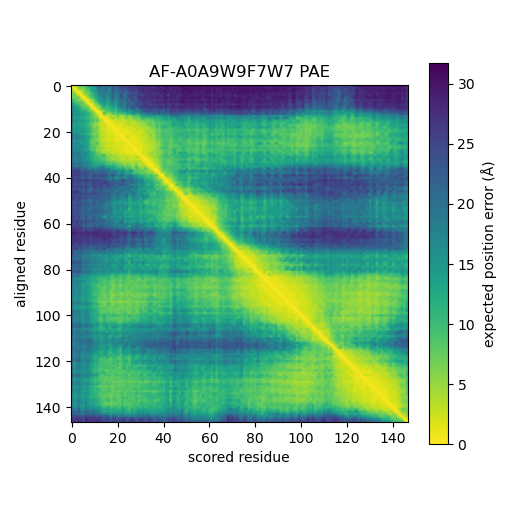1 1.00 84.31 143 SER A CA 1
ATOM 1158 C C . SER A 1 143 ? 0.452 -17.411 14.822 1.00 84.31 143 SER A C 1
ATOM 1160 O O . SER A 1 143 ? 0.041 -18.150 15.710 1.00 84.31 143 SER A O 1
ATOM 1162 N N . ASN A 1 144 ? 1.354 -16.449 15.051 1.00 78.38 144 ASN A N 1
ATOM 1163 C CA . ASN A 1 144 ? 2.070 -16.307 16.322 1.00 78.38 144 ASN A CA 1
ATOM 1164 C C . ASN A 1 144 ? 1.563 -15.147 17.201 1.00 78.38 144 ASN A C 1
ATOM 1166 O O . ASN A 1 144 ? 1.756 -15.174 18.411 1.00 78.38 144 ASN A O 1
ATOM 1170 N N . TRP A 1 145 ? 0.923 -14.132 16.611 1.00 6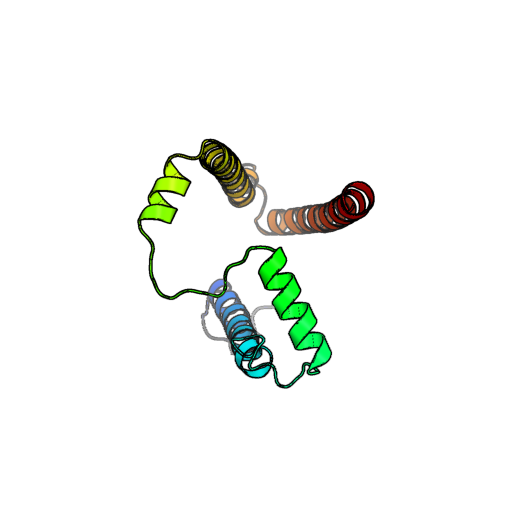0.62 145 TRP A N 1
ATOM 1171 C CA . TRP A 1 145 ? 0.442 -12.927 17.312 1.00 60.62 145 TRP A CA 1
ATOM 1172 C C . TRP A 1 145 ? -1.089 -12.787 17.309 1.00 60.62 145 TRP A C 1
ATOM 1174 O O . TRP A 1 145 ? -1.614 -11.767 17.742 1.00 60.62 145 TRP A O 1
ATOM 1184 N N . GLY A 1 146 ? -1.806 -13.793 16.799 1.00 57.12 146 GLY A N 1
ATOM 1185 C CA . GLY A 1 146 ? -3.268 -13.826 16.691 1.00 57.12 146 GLY A CA 1
ATOM 1186 C C . GLY A 1 146 ? -4.004 -14.370 17.923 1.00 57.12 146 GLY A C 1
ATOM 1187 O O . GLY A 1 146 ? -4.956 -15.130 17.742 1.00 57.12 146 GLY A O 1
ATOM 1188 N N . GLN A 1 147 ? -3.575 -14.012 19.141 1.00 43.47 147 GLN A N 1
ATOM 1189 C CA . GLN A 1 147 ? -4.389 -14.102 20.367 1.00 43.47 147 GLN A CA 1
ATOM 1190 C C . GLN A 1 147 ? -4.562 -12.725 21.001 1.00 43.47 147 GLN A C 1
ATOM 1192 O O . GLN A 1 147 ? -3.547 -12.002 21.111 1.00 43.47 147 GLN A O 1
#